Protein AF-A0A3B8VSZ9-F1 (afdb_monomer)

pLDDT: mean 94.42, std 7.05, range [55.34, 98.5]

Nearest PDB structures (foldseek):
  3k2z-assembly1_B  TM=8.659E-01  e=1.075E-03  Thermotoga maritima
  4wvg-assembly1_A  TM=7.403E-01  e=3.520E-01  Escherichia coli K-12
  2d6f-assembly1_A  TM=7.691E-01  e=3.714E-01  Methanothermobacter thermautotrophicus
  4ii1-assembly1_A  TM=5.236E-01  e=5.389E-02  Homo sapiens
  4ii1-assembly4_D  TM=5.220E-01  e=1.850E-01  Homo sapiens

Solvent-accessible surface area (backbone atoms only — not comparable to full-atom values): 5602 Å² total; per-residue (Å²): 129,93,58,77,48,72,48,74,41,75,63,56,48,41,26,99,83,43,51,59,63,20,36,34,31,24,29,76,55,94,48,81,87,68,66,57,69,79,38,42,28,40,38,34,33,86,90,46,76,47,72,32,32,36,36,78,41,88,98,36,90,60,36,37,30,38,37,44,62,23,81,91,38,76,67,50,74,44,53,55,87,48,48,78,48,46,23,39,57,78,46,75,47,76,54,94,121

Secondary structure (DSSP, 8-state):
---SEEEE--SSTTTTT--TT-EEEEEE-SSGGG--TTSEEEEEETTEEEEEEEEEETTEEEEEEEE-SSTTS--EEEEGGGEEEEEEEEEEE----

Sequence (97 aa):
GEYDFTIDVKGDSMNDFYQSGDIVACKFISNPNEIRYGKVYIVDSAQGVIMKQIEKVKNDPSQLRCISFNPEYPEFQIQVEDIYTMSQVVGVIKSNV

Radius of gyration: 13.01 Å; Cα contacts (8 Å, |Δi|>4): 205; chains: 1; bounding box: 30×29×34 Å

Mean predicted aligned error: 3.16 Å

Structure (mmCIF, N/CA/C/O backbone):
data_AF-A0A3B8VSZ9-F1
#
_entry.id   AF-A0A3B8VSZ9-F1
#
loop_
_atom_site.group_PDB
_atom_site.id
_atom_site.type_symbol
_atom_site.label_atom_id
_atom_site.label_alt_id
_atom_site.label_comp_id
_atom_site.label_asym_id
_atom_site.label_entity_id
_atom_site.label_seq_id
_atom_site.pdbx_PDB_ins_code
_atom_site.Cartn_x
_atom_site.Cartn_y
_atom_site.Cartn_z
_atom_site.occupancy
_atom_site.B_iso_or_equiv
_atom_site.auth_seq_id
_atom_site.auth_comp_id
_atom_site.auth_asym_id
_atom_site.auth_atom_id
_atom_site.pdbx_PDB_model_num
ATOM 1 N N . GLY A 1 1 ? 13.746 -13.517 2.760 1.00 60.50 1 GLY A N 1
ATOM 2 C CA . GLY A 1 1 ? 12.760 -13.354 3.843 1.00 60.50 1 GLY A CA 1
ATOM 3 C C . GLY A 1 1 ? 11.461 -13.955 3.371 1.00 60.50 1 GLY A C 1
ATOM 4 O O . GLY A 1 1 ? 11.231 -13.926 2.169 1.00 60.50 1 GLY A O 1
ATOM 5 N N . GLU A 1 2 ? 10.678 -14.544 4.269 1.00 85.75 2 GLU A N 1
ATOM 6 C CA . GLU A 1 2 ? 9.374 -15.120 3.916 1.00 85.75 2 GLU A CA 1
ATOM 7 C C . GLU A 1 2 ? 8.456 -14.044 3.316 1.00 85.75 2 GLU A C 1
ATOM 9 O O . GLU A 1 2 ? 8.306 -12.960 3.888 1.00 85.75 2 GLU A O 1
ATOM 14 N N . TYR A 1 3 ? 7.897 -14.350 2.147 1.00 95.56 3 TYR A N 1
ATOM 15 C CA . TYR A 1 3 ? 6.840 -13.609 1.464 1.00 95.56 3 TYR A CA 1
ATOM 16 C C . TYR A 1 3 ? 5.731 -14.606 1.116 1.00 95.56 3 TYR A C 1
ATOM 18 O O . TYR A 1 3 ? 6.012 -15.794 0.948 1.00 95.56 3 TYR A O 1
ATOM 26 N N . ASP A 1 4 ? 4.498 -14.127 1.007 1.00 96.69 4 ASP A N 1
ATOM 27 C CA . ASP A 1 4 ? 3.326 -14.974 0.775 1.00 96.69 4 ASP A CA 1
ATOM 28 C C . ASP A 1 4 ? 2.954 -15.033 -0.710 1.00 96.69 4 ASP A C 1
ATOM 30 O O . ASP A 1 4 ? 2.546 -16.075 -1.218 1.00 96.69 4 ASP A O 1
ATOM 34 N N . PHE A 1 5 ? 3.118 -13.918 -1.427 1.00 97.12 5 PHE A N 1
ATOM 35 C CA . PHE A 1 5 ? 2.849 -13.838 -2.861 1.00 97.12 5 PHE A CA 1
ATOM 36 C C . PHE A 1 5 ? 3.686 -12.758 -3.545 1.00 97.12 5 PHE A C 1
ATOM 38 O O . PHE A 1 5 ? 4.369 -11.956 -2.901 1.00 97.12 5 PHE A O 1
ATOM 45 N N . THR A 1 6 ? 3.604 -12.735 -4.871 1.00 97.38 6 THR A N 1
ATOM 46 C CA . THR A 1 6 ? 4.173 -11.682 -5.709 1.00 97.38 6 THR A CA 1
ATOM 47 C C . THR A 1 6 ? 3.105 -11.046 -6.584 1.00 97.38 6 THR A C 1
ATOM 49 O O . THR A 1 6 ? 2.157 -11.720 -6.985 1.00 97.38 6 THR A O 1
ATOM 52 N N . ILE A 1 7 ? 3.277 -9.769 -6.919 1.00 96.62 7 ILE A N 1
ATOM 53 C CA . ILE A 1 7 ? 2.411 -9.049 -7.859 1.00 96.62 7 ILE A CA 1
ATOM 54 C C . ILE A 1 7 ? 3.244 -8.151 -8.776 1.00 96.62 7 ILE A C 1
ATOM 56 O O . ILE A 1 7 ? 4.248 -7.576 -8.345 1.00 96.62 7 ILE A O 1
ATOM 60 N N . ASP A 1 8 ? 2.815 -8.035 -10.032 1.00 96.75 8 ASP A N 1
ATOM 61 C CA . ASP A 1 8 ? 3.414 -7.123 -11.004 1.00 96.75 8 ASP A CA 1
ATOM 62 C C . ASP A 1 8 ? 3.028 -5.677 -10.685 1.00 96.75 8 ASP A C 1
ATOM 64 O O . ASP A 1 8 ? 1.849 -5.343 -10.521 1.00 96.75 8 ASP A O 1
ATOM 68 N N . VAL A 1 9 ? 4.019 -4.794 -10.667 1.00 97.12 9 VAL A N 1
ATOM 69 C CA . VAL A 1 9 ? 3.803 -3.353 -10.583 1.00 97.12 9 VAL A CA 1
ATOM 70 C C . VAL A 1 9 ? 3.245 -2.867 -11.918 1.00 97.12 9 VAL A C 1
ATOM 72 O O . VAL A 1 9 ? 3.817 -3.114 -12.982 1.00 97.12 9 VAL A O 1
ATOM 75 N N . LYS A 1 10 ? 2.122 -2.148 -11.858 1.00 94.94 10 LYS A N 1
ATOM 76 C CA . LYS A 1 10 ? 1.468 -1.524 -13.013 1.00 94.94 10 LYS A CA 1
ATOM 77 C C . LYS A 1 10 ? 1.297 -0.027 -12.791 1.00 94.94 10 LYS A C 1
ATOM 79 O O . LYS A 1 10 ? 0.967 0.408 -11.687 1.00 94.94 10 LYS A O 1
ATOM 84 N N . GLY A 1 11 ? 1.448 0.733 -13.871 1.00 95.25 11 GLY A N 1
ATOM 85 C CA . GLY A 1 11 ? 1.399 2.191 -13.833 1.00 95.25 11 GLY A CA 1
ATOM 86 C C . GLY A 1 11 ? 2.671 2.798 -13.240 1.00 95.25 11 GLY A C 1
ATOM 87 O O . GLY A 1 11 ? 3.656 2.108 -12.993 1.00 95.25 11 GLY A O 1
ATOM 88 N N . ASP A 1 12 ? 2.635 4.104 -13.025 1.00 96.81 12 ASP A N 1
ATOM 89 C CA . ASP A 1 12 ? 3.794 4.959 -12.736 1.00 96.81 12 ASP A CA 1
ATOM 90 C C . ASP A 1 12 ? 3.638 5.790 -11.450 1.00 96.81 12 ASP A C 1
ATOM 92 O O . ASP A 1 12 ? 4.537 6.534 -11.065 1.00 96.81 12 ASP A O 1
ATOM 96 N N . SER A 1 13 ? 2.520 5.649 -10.732 1.00 97.38 13 SER A N 1
ATOM 97 C CA . SER A 1 13 ? 2.271 6.375 -9.473 1.00 97.38 13 SER A CA 1
ATOM 98 C C . SER A 1 13 ? 3.297 6.085 -8.361 1.00 97.38 13 SER A C 1
ATOM 100 O O . SER A 1 13 ? 3.435 6.858 -7.414 1.00 97.38 13 SER A O 1
ATOM 102 N N . MET A 1 14 ? 4.017 4.965 -8.453 1.00 97.56 14 MET A N 1
ATOM 10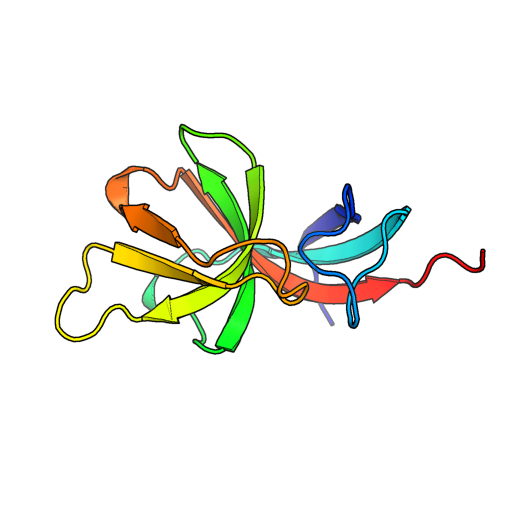3 C CA . MET A 1 14 ? 5.053 4.556 -7.494 1.00 97.56 14 MET A CA 1
ATOM 104 C C . MET A 1 14 ? 6.469 4.605 -8.085 1.00 97.56 14 MET A C 1
ATOM 106 O O . MET A 1 14 ? 7.384 4.008 -7.505 1.00 97.56 14 MET A O 1
ATOM 110 N N . ASN A 1 15 ? 6.644 5.332 -9.199 1.00 94.00 15 ASN A N 1
ATOM 111 C CA . ASN A 1 15 ? 7.945 5.584 -9.819 1.00 94.00 15 ASN A CA 1
ATOM 112 C C . ASN A 1 15 ? 8.938 6.229 -8.832 1.00 94.00 15 ASN A C 1
ATOM 114 O O . ASN A 1 15 ? 8.595 6.567 -7.703 1.00 94.00 15 ASN A O 1
ATOM 118 N N . ASP A 1 16 ? 10.199 6.315 -9.250 1.00 87.81 16 ASP A N 1
ATOM 119 C CA . ASP A 1 16 ? 11.426 6.491 -8.453 1.00 87.81 16 ASP A CA 1
ATOM 120 C C . ASP A 1 16 ? 11.901 5.205 -7.776 1.00 87.81 16 ASP A C 1
ATOM 122 O O . ASP A 1 16 ? 13.062 4.822 -7.927 1.00 87.81 16 ASP A O 1
ATOM 126 N N . PHE A 1 17 ? 11.006 4.476 -7.105 1.00 92.19 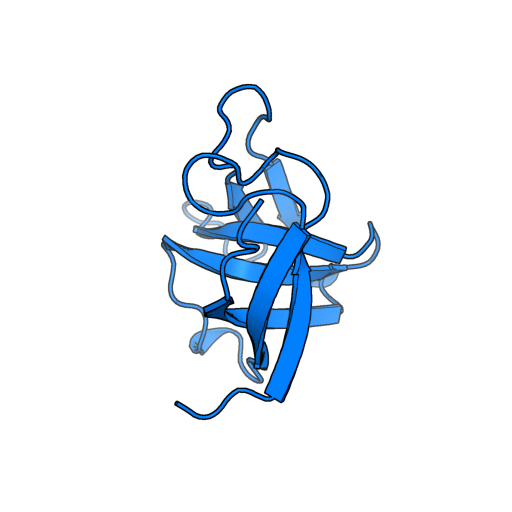17 PHE A N 1
ATOM 127 C CA . PHE A 1 17 ? 11.381 3.253 -6.383 1.00 92.19 17 PHE 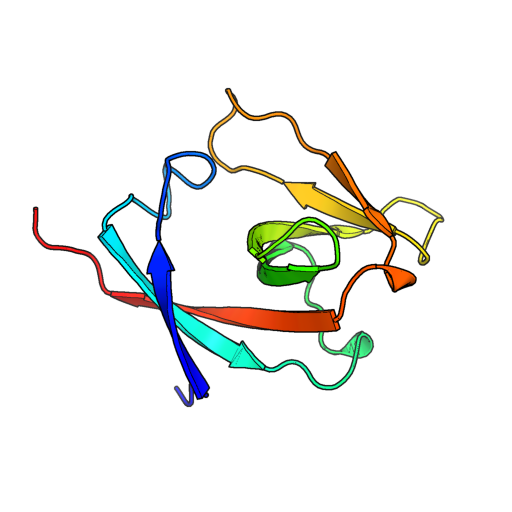A CA 1
ATOM 128 C C . PHE A 1 17 ? 10.808 1.973 -6.989 1.00 92.19 17 PHE A C 1
ATOM 130 O O . PHE A 1 17 ? 11.452 0.926 -6.882 1.00 92.19 17 PHE A O 1
ATOM 137 N N . TYR A 1 18 ? 9.656 2.043 -7.660 1.00 96.19 18 TYR A N 1
ATOM 138 C CA . TYR A 1 18 ? 8.987 0.897 -8.278 1.00 96.19 18 TYR A CA 1
ATOM 139 C C . TYR A 1 18 ? 8.553 1.257 -9.692 1.00 96.19 18 TYR A C 1
ATOM 141 O O . TYR A 1 18 ? 7.772 2.182 -9.881 1.00 96.19 18 TYR A O 1
ATOM 149 N N . GLN A 1 19 ? 9.080 0.539 -10.676 1.00 95.69 19 GLN A N 1
ATOM 150 C CA . GLN A 1 19 ? 8.796 0.785 -12.086 1.00 95.69 19 GLN A CA 1
ATOM 151 C C . GLN A 1 19 ? 7.742 -0.201 -12.580 1.00 95.69 19 GLN A C 1
ATOM 153 O O . GLN A 1 19 ? 7.682 -1.339 -12.112 1.00 95.69 19 GLN A O 1
ATOM 158 N N . SER A 1 20 ? 6.924 0.211 -13.548 1.00 96.00 20 SER A N 1
ATOM 159 C CA . SER A 1 20 ? 6.011 -0.716 -14.220 1.00 96.00 20 SER A CA 1
ATOM 160 C C . SER A 1 20 ? 6.793 -1.906 -14.787 1.00 96.00 20 SER A C 1
ATOM 162 O O . SER A 1 20 ? 7.790 -1.725 -15.483 1.00 96.00 20 SER A O 1
ATOM 164 N N . GLY A 1 21 ? 6.325 -3.120 -14.505 1.00 94.56 21 GLY A N 1
ATOM 165 C CA . GLY A 1 21 ? 7.015 -4.363 -14.855 1.00 94.56 21 GLY A CA 1
ATOM 166 C C . GLY A 1 21 ? 7.945 -4.913 -13.769 1.00 94.56 21 GLY A C 1
ATOM 167 O O . GLY A 1 21 ? 8.329 -6.075 -13.870 1.00 94.56 21 GLY A O 1
ATOM 168 N N . ASP A 1 22 ? 8.271 -4.147 -12.718 1.00 96.94 22 ASP A N 1
ATOM 169 C CA . ASP A 1 22 ? 8.862 -4.720 -11.502 1.00 96.94 22 ASP A CA 1
ATOM 170 C C . ASP A 1 22 ? 7.899 -5.746 -10.885 1.00 96.94 22 ASP A C 1
ATOM 172 O O . ASP A 1 22 ? 6.679 -5.610 -10.976 1.00 96.94 22 ASP A O 1
ATOM 176 N N . ILE A 1 23 ? 8.447 -6.739 -10.188 1.00 97.06 23 ILE A N 1
ATOM 177 C CA . ILE A 1 23 ? 7.664 -7.685 -9.387 1.00 97.06 23 ILE A CA 1
ATOM 178 C C . ILE A 1 23 ? 7.951 -7.394 -7.921 1.00 97.06 23 ILE A C 1
ATOM 180 O O . ILE A 1 23 ? 9.110 -7.357 -7.505 1.00 97.06 23 ILE A O 1
ATOM 184 N N . VAL A 1 24 ? 6.918 -7.211 -7.105 1.00 97.56 24 VAL A N 1
ATOM 185 C CA . VAL A 1 24 ? 7.084 -7.031 -5.658 1.00 97.56 24 VAL A CA 1
ATOM 186 C C . VAL A 1 24 ? 6.683 -8.283 -4.900 1.00 97.56 24 VAL A C 1
ATOM 188 O O . VAL A 1 24 ? 5.690 -8.926 -5.228 1.00 97.56 24 VAL A O 1
ATOM 191 N N . ALA A 1 25 ? 7.470 -8.622 -3.881 1.00 97.94 25 ALA A N 1
ATOM 192 C CA . ALA A 1 25 ? 7.161 -9.685 -2.936 1.00 97.94 25 ALA A CA 1
ATOM 193 C C . ALA A 1 25 ? 6.405 -9.089 -1.746 1.00 97.94 25 ALA A C 1
ATOM 195 O O . ALA A 1 25 ? 6.848 -8.101 -1.145 1.00 97.94 25 ALA A O 1
ATOM 196 N N . CYS A 1 26 ? 5.276 -9.697 -1.405 1.00 97.88 26 CYS A N 1
ATOM 197 C CA . CYS A 1 26 ? 4.324 -9.173 -0.441 1.00 97.88 26 CYS A CA 1
ATOM 198 C C . CYS A 1 26 ? 4.109 -10.158 0.704 1.00 97.88 26 CYS A C 1
ATOM 200 O O . CYS A 1 26 ? 4.091 -11.372 0.503 1.00 97.88 26 CYS A O 1
ATOM 202 N N . LYS A 1 27 ? 3.938 -9.615 1.909 1.00 97.06 27 LYS A N 1
ATOM 203 C CA . LYS A 1 27 ? 3.573 -10.366 3.106 1.00 97.06 27 LYS A CA 1
ATOM 204 C C . LYS A 1 27 ? 2.223 -9.880 3.620 1.00 97.06 27 LYS A C 1
ATOM 206 O O . LYS A 1 27 ? 2.070 -8.674 3.823 1.00 97.06 27 LYS A O 1
ATOM 211 N N . PHE A 1 28 ? 1.270 -10.778 3.836 1.00 95.81 28 PHE A N 1
ATOM 212 C CA . PHE A 1 28 ? -0.019 -10.431 4.427 1.00 95.81 28 PHE A CA 1
ATOM 213 C C . PHE A 1 28 ? 0.180 -9.801 5.805 1.00 95.81 28 PHE A C 1
ATOM 215 O O . PHE A 1 28 ? 1.038 -10.230 6.580 1.00 95.81 28 PHE A O 1
ATOM 222 N N . ILE A 1 29 ? -0.639 -8.801 6.124 1.00 94.06 29 ILE A N 1
ATOM 223 C CA . ILE A 1 29 ? -0.827 -8.374 7.510 1.00 94.06 29 ILE A CA 1
ATOM 224 C C . ILE A 1 29 ? -2.183 -8.879 7.989 1.00 94.06 29 ILE A C 1
ATOM 226 O O . ILE A 1 29 ? -3.182 -8.751 7.286 1.00 94.06 29 ILE A O 1
ATOM 230 N N . SER A 1 30 ? -2.211 -9.493 9.169 1.00 86.94 30 SER A N 1
ATOM 231 C CA . SER A 1 30 ? -3.439 -10.076 9.731 1.00 86.94 30 SER A CA 1
ATOM 232 C C . SER A 1 30 ? -4.066 -9.170 10.790 1.00 86.94 30 SER A C 1
ATOM 234 O O . SER A 1 30 ? -5.228 -9.341 11.152 1.00 86.94 30 SER A O 1
ATOM 236 N N . ASN A 1 31 ? -3.300 -8.203 11.297 1.00 87.19 31 ASN A N 1
ATOM 237 C CA . ASN A 1 31 ? -3.730 -7.256 12.310 1.00 87.19 31 ASN A CA 1
ATOM 238 C C . ASN A 1 31 ? -3.331 -5.819 11.916 1.00 87.19 31 ASN A C 1
ATOM 240 O O . ASN A 1 31 ? -2.165 -5.587 11.590 1.00 87.19 31 ASN A O 1
ATOM 244 N N . PRO A 1 32 ? -4.236 -4.825 12.014 1.00 83.19 32 PRO A N 1
ATOM 245 C CA . PRO A 1 32 ? -3.902 -3.416 11.781 1.00 83.19 32 PRO A CA 1
ATOM 246 C C . PRO A 1 32 ? -2.718 -2.892 12.612 1.00 83.19 32 PRO A C 1
ATOM 248 O O . PRO A 1 32 ? -1.999 -2.002 12.166 1.00 83.19 32 PRO A O 1
ATOM 251 N N . ASN A 1 33 ? -2.451 -3.468 13.789 1.00 87.88 33 ASN A N 1
ATOM 252 C CA . ASN A 1 33 ? -1.285 -3.123 14.613 1.00 87.88 33 ASN A CA 1
ATOM 253 C C . ASN A 1 33 ? 0.064 -3.493 13.964 1.00 87.88 33 ASN A C 1
ATOM 255 O O . ASN A 1 33 ? 1.110 -3.034 14.420 1.00 87.88 33 ASN A O 1
ATOM 259 N N . GLU A 1 34 ? 0.067 -4.320 12.916 1.00 90.25 34 GLU A N 1
ATOM 260 C CA . GLU A 1 34 ? 1.264 -4.655 12.134 1.00 90.25 34 GLU A CA 1
ATOM 261 C C . GLU A 1 34 ? 1.607 -3.581 11.092 1.00 90.25 34 GLU A C 1
ATOM 263 O O . GLU A 1 34 ? 2.694 -3.619 10.503 1.00 90.25 34 GLU A O 1
ATOM 268 N N . ILE A 1 35 ? 0.716 -2.605 10.867 1.00 93.69 35 ILE A N 1
ATOM 269 C CA . ILE A 1 35 ? 0.965 -1.498 9.945 1.00 93.69 35 ILE A CA 1
ATOM 270 C C . ILE A 1 35 ? 2.137 -0.665 10.468 1.00 93.69 35 ILE A C 1
ATOM 272 O O . ILE A 1 35 ? 2.101 -0.066 11.543 1.00 93.69 35 ILE A O 1
ATOM 276 N N . ARG A 1 36 ? 3.192 -0.592 9.658 1.00 95.44 36 ARG A N 1
ATOM 277 C CA . ARG A 1 36 ? 4.338 0.285 9.870 1.00 95.44 36 ARG A CA 1
ATOM 278 C C . ARG A 1 36 ? 4.204 1.469 8.928 1.00 95.44 36 ARG A C 1
ATOM 280 O O . ARG A 1 36 ? 4.442 1.338 7.729 1.00 95.44 36 ARG A O 1
ATOM 287 N N . TYR A 1 37 ? 3.835 2.619 9.480 1.00 97.25 37 TYR A N 1
ATOM 288 C CA . TYR A 1 37 ? 3.735 3.857 8.711 1.00 97.25 37 TYR A CA 1
ATOM 289 C C . TYR A 1 37 ? 5.062 4.196 8.012 1.00 97.25 37 TYR A C 1
ATOM 291 O O . TYR A 1 37 ? 6.148 3.871 8.505 1.00 97.25 37 TYR A O 1
ATOM 299 N N . GLY A 1 38 ? 4.962 4.769 6.817 1.00 97.75 38 GLY A N 1
ATOM 300 C CA . GLY A 1 38 ? 6.082 5.030 5.918 1.00 97.75 38 GLY A CA 1
ATOM 301 C C . GLY A 1 38 ? 6.512 3.816 5.086 1.00 97.75 38 GLY A C 1
ATOM 302 O O . GLY A 1 38 ? 7.434 3.926 4.272 1.00 97.75 38 GLY A O 1
ATOM 303 N N . LYS A 1 39 ? 5.870 2.649 5.245 1.00 97.88 39 LYS A N 1
ATOM 304 C CA . LYS A 1 39 ? 6.087 1.470 4.388 1.00 97.88 39 LYS A CA 1
ATOM 305 C C . LYS A 1 39 ? 5.056 1.390 3.267 1.00 97.88 39 LYS A C 1
ATOM 307 O O . LYS A 1 39 ? 3.993 2.002 3.331 1.00 97.88 39 LYS A O 1
ATOM 312 N N . VAL A 1 40 ? 5.415 0.647 2.223 1.00 98.38 40 VAL A N 1
ATOM 313 C CA . VAL A 1 40 ? 4.576 0.439 1.041 1.00 98.38 40 VAL A CA 1
ATOM 314 C C . VAL A 1 40 ? 3.746 -0.821 1.218 1.00 98.38 40 VAL A C 1
ATOM 316 O O . VAL A 1 40 ? 4.262 -1.854 1.650 1.00 98.38 40 VAL A O 1
ATOM 319 N N . TYR A 1 41 ? 2.469 -0.716 0.879 1.00 98.38 41 TYR A N 1
ATOM 320 C CA . TYR A 1 41 ? 1.501 -1.796 0.975 1.00 98.38 41 TYR A CA 1
ATOM 321 C C . TYR A 1 41 ? 0.757 -1.961 -0.343 1.00 98.38 41 TYR A C 1
ATOM 323 O O . TYR A 1 41 ? 0.516 -0.984 -1.056 1.00 98.38 41 TYR A O 1
ATOM 331 N N . ILE A 1 42 ? 0.372 -3.202 -0.620 1.00 98.12 42 ILE A N 1
ATOM 332 C CA . ILE A 1 42 ? -0.761 -3.519 -1.480 1.00 98.12 42 ILE A CA 1
ATOM 333 C C . ILE A 1 42 ? -2.016 -3.394 -0.617 1.00 98.12 42 ILE A C 1
ATOM 335 O O . ILE A 1 42 ? -2.076 -3.993 0.459 1.00 98.12 42 ILE A O 1
ATOM 339 N N . VAL A 1 43 ? -2.980 -2.599 -1.069 1.00 97.50 43 VAL A N 1
ATOM 340 C CA . VAL A 1 43 ? -4.281 -2.408 -0.419 1.00 97.50 43 VAL A CA 1
ATOM 341 C C . VAL A 1 43 ? -5.347 -2.869 -1.396 1.00 97.50 43 VAL A C 1
ATOM 343 O O . VAL A 1 43 ? -5.475 -2.297 -2.477 1.00 97.50 43 VAL A O 1
ATOM 346 N N . ASP A 1 44 ? -6.072 -3.915 -1.022 1.00 97.00 44 ASP A N 1
ATOM 347 C CA . ASP A 1 44 ? -7.250 -4.393 -1.737 1.00 97.00 44 ASP A CA 1
ATOM 348 C C . ASP A 1 44 ? -8.494 -3.807 -1.073 1.00 97.00 44 ASP A C 1
ATOM 350 O O . ASP A 1 44 ? -8.672 -3.929 0.142 1.00 97.00 44 ASP A O 1
ATOM 354 N N . SER A 1 45 ? -9.323 -3.126 -1.855 1.00 96.25 45 SER A N 1
ATOM 355 C CA . SER A 1 45 ? -10.437 -2.327 -1.355 1.00 96.25 45 SER A CA 1
ATOM 356 C C . SER A 1 45 ? -11.629 -2.347 -2.304 1.00 96.25 45 SER A C 1
ATOM 358 O O . SER A 1 45 ? -11.522 -2.781 -3.453 1.00 96.25 45 SER A O 1
ATOM 360 N N . ALA A 1 46 ? -12.748 -1.771 -1.864 1.00 93.69 46 ALA A N 1
ATOM 361 C CA . ALA A 1 46 ? -13.933 -1.569 -2.702 1.00 93.69 46 ALA A CA 1
ATOM 362 C C . ALA A 1 46 ? -13.656 -0.785 -4.008 1.00 93.69 46 ALA A C 1
ATOM 364 O O . ALA A 1 46 ? -14.409 -0.904 -4.973 1.00 93.69 46 ALA A O 1
ATOM 365 N N . GLN A 1 47 ? -12.574 0.002 -4.058 1.00 90.12 47 GLN A N 1
ATOM 366 C CA . GLN A 1 47 ? -12.167 0.804 -5.221 1.00 90.12 47 GLN A CA 1
ATOM 367 C C . GLN A 1 47 ? -11.123 0.096 -6.106 1.00 90.12 47 GLN A C 1
ATOM 369 O O . GLN A 1 47 ? -10.653 0.663 -7.094 1.00 90.12 47 GLN A O 1
ATOM 374 N N . GLY A 1 48 ? -10.771 -1.146 -5.769 1.00 94.75 48 GLY A N 1
ATOM 375 C CA . GLY A 1 48 ? -9.751 -1.947 -6.434 1.00 94.75 48 GLY A CA 1
ATOM 376 C C . GLY A 1 48 ? -8.440 -2.032 -5.652 1.00 94.75 48 GLY A C 1
ATOM 377 O O . GLY A 1 48 ? -8.319 -1.556 -4.519 1.00 94.75 48 GLY A O 1
ATOM 378 N N . VAL A 1 49 ? -7.457 -2.674 -6.286 1.00 96.44 49 VAL A N 1
ATOM 379 C CA . VAL A 1 49 ? -6.139 -2.948 -5.704 1.00 96.44 49 VAL A CA 1
ATOM 380 C C . VAL A 1 49 ? -5.162 -1.829 -6.049 1.00 96.44 49 VAL A C 1
ATOM 382 O O . VAL A 1 49 ? -4.936 -1.528 -7.222 1.00 96.44 49 VAL A O 1
ATOM 385 N N . ILE A 1 50 ? -4.536 -1.250 -5.027 1.00 97.31 50 ILE A N 1
ATOM 386 C CA . ILE A 1 50 ? -3.536 -0.187 -5.164 1.00 97.31 50 ILE A CA 1
ATOM 387 C C . ILE A 1 50 ? -2.230 -0.555 -4.462 1.00 97.31 50 ILE A C 1
ATOM 389 O O . ILE A 1 50 ? -2.213 -1.316 -3.499 1.00 97.31 50 ILE A O 1
ATOM 393 N N . MET A 1 51 ? -1.132 0.054 -4.908 1.00 98.12 51 MET A N 1
ATOM 394 C CA . MET A 1 51 ? 0.163 0.018 -4.229 1.00 98.12 51 MET A CA 1
ATOM 395 C C . MET A 1 51 ? 0.566 1.439 -3.839 1.00 98.12 51 MET A C 1
ATOM 397 O O . MET A 1 51 ? 0.717 2.291 -4.720 1.00 98.12 51 MET A O 1
ATOM 401 N N . LYS A 1 52 ? 0.701 1.714 -2.536 1.00 98.31 52 LYS A N 1
ATOM 402 C CA . LYS A 1 52 ? 0.977 3.060 -1.992 1.00 98.31 52 LYS A CA 1
ATOM 403 C C . LYS A 1 52 ? 1.815 2.995 -0.719 1.00 98.31 52 LYS A C 1
ATOM 405 O O . LYS A 1 52 ? 1.780 1.996 0.001 1.00 98.31 52 LYS A O 1
ATOM 410 N N . GLN A 1 53 ? 2.555 4.064 -0.423 1.00 98.50 53 GLN A N 1
ATOM 411 C CA . GLN A 1 53 ? 3.092 4.258 0.923 1.00 98.50 53 GLN A CA 1
ATOM 412 C C . GLN A 1 53 ? 1.943 4.635 1.862 1.00 98.50 53 GLN A C 1
ATOM 414 O O . GLN A 1 53 ? 1.122 5.487 1.526 1.00 98.50 53 GLN A O 1
ATOM 419 N N . ILE A 1 54 ? 1.883 3.987 3.024 1.00 98.25 54 ILE A N 1
ATOM 420 C CA . ILE A 1 54 ? 0.814 4.185 4.002 1.00 98.25 54 ILE A CA 1
ATOM 421 C C . ILE A 1 54 ? 1.302 5.060 5.147 1.00 98.25 54 ILE A C 1
ATOM 423 O O . ILE A 1 54 ? 2.321 4.780 5.778 1.00 98.25 54 ILE A O 1
ATOM 427 N N . GLU A 1 55 ? 0.531 6.097 5.443 1.00 98.12 55 GLU A N 1
ATOM 428 C CA . GLU A 1 55 ? 0.711 6.992 6.578 1.00 98.12 55 GLU A CA 1
ATOM 429 C C . GLU A 1 55 ? -0.576 7.102 7.397 1.00 98.12 55 GLU A C 1
ATOM 431 O O . GLU A 1 55 ? -1.676 6.818 6.922 1.00 98.12 55 GLU A O 1
ATOM 436 N N . LYS A 1 56 ? -0.437 7.545 8.647 1.00 96.69 56 LYS A N 1
ATOM 437 C CA . LYS A 1 56 ? -1.588 7.846 9.504 1.00 96.69 56 LYS A CA 1
ATOM 438 C C . LYS A 1 56 ? -2.228 9.174 9.111 1.00 96.69 56 LYS A C 1
ATOM 440 O O . LYS A 1 56 ? -1.521 10.144 8.823 1.00 96.69 56 LYS A O 1
ATOM 445 N N . VAL A 1 57 ? -3.549 9.262 9.222 1.00 97.00 57 VAL A N 1
ATOM 446 C CA . VAL A 1 57 ? -4.234 10.556 9.271 1.00 97.00 57 VAL A CA 1
ATOM 447 C C . VAL A 1 57 ? -4.162 11.087 10.705 1.00 97.00 57 VAL A C 1
ATOM 449 O O . VAL A 1 57 ? -4.346 10.365 11.688 1.00 97.00 57 VAL A O 1
ATOM 452 N N . LYS A 1 58 ? -3.800 12.363 10.863 1.00 94.69 58 LYS A N 1
ATOM 453 C CA . LYS A 1 58 ? -3.633 12.960 12.192 1.00 94.69 58 LYS A CA 1
ATOM 454 C C . LYS A 1 58 ? -4.985 13.008 12.905 1.00 94.69 58 LYS A C 1
ATOM 456 O O . LYS A 1 58 ? -5.897 13.672 12.433 1.00 94.69 58 LYS A O 1
ATOM 461 N N . ASN A 1 59 ? -5.047 12.391 14.085 1.00 93.81 59 ASN A N 1
ATOM 462 C CA . ASN A 1 59 ? -6.236 12.330 14.942 1.00 93.81 59 ASN A CA 1
ATOM 463 C C . ASN A 1 59 ? -7.446 11.608 14.320 1.00 93.81 59 ASN A C 1
ATOM 465 O O . ASN A 1 59 ? -8.545 11.755 14.846 1.00 93.81 59 ASN A O 1
ATOM 469 N N . ASP A 1 60 ? -7.256 10.821 13.259 1.00 96.06 60 ASP A N 1
ATOM 470 C CA . ASP A 1 60 ? -8.323 10.014 12.667 1.00 96.06 60 ASP A CA 1
ATOM 471 C C . ASP A 1 60 ? -7.812 8.599 12.342 1.00 96.06 60 ASP A C 1
ATOM 473 O O . ASP A 1 60 ? -7.159 8.397 11.319 1.00 96.06 60 ASP A O 1
ATOM 477 N N . PRO A 1 61 ? -8.051 7.610 13.223 1.00 92.62 61 PRO A N 1
ATOM 478 C CA . PRO A 1 61 ? -7.647 6.228 12.987 1.00 92.62 61 PRO A CA 1
ATOM 479 C C . PRO A 1 61 ? -8.595 5.473 12.043 1.00 92.62 61 PRO A C 1
ATOM 481 O O . PRO A 1 61 ? -8.295 4.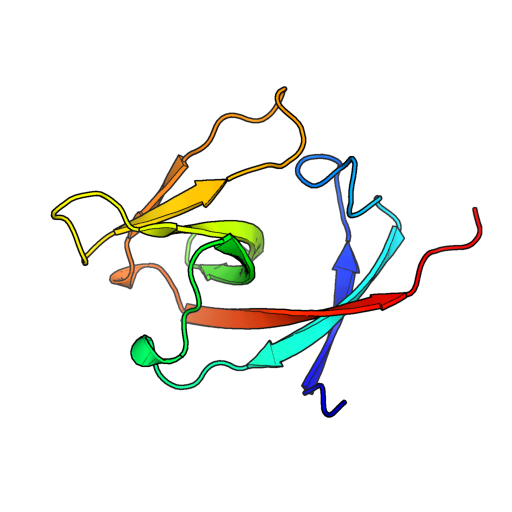333 11.700 1.00 92.62 61 PRO A O 1
ATOM 484 N N . SER A 1 62 ? -9.731 6.064 11.647 1.00 95.62 62 SER A N 1
ATOM 485 C CA . SER A 1 62 ? -10.654 5.445 10.685 1.00 95.62 62 SER A CA 1
ATOM 486 C C . SER A 1 62 ? -10.155 5.551 9.246 1.00 95.62 62 SER A C 1
ATOM 488 O O . SER A 1 62 ? -10.666 4.858 8.372 1.00 95.62 62 SER A O 1
ATOM 490 N N . GLN A 1 63 ? -9.115 6.358 9.012 1.00 96.25 63 GLN A N 1
ATOM 491 C CA . GLN A 1 63 ? -8.565 6.622 7.692 1.00 96.25 63 GLN A CA 1
ATOM 492 C C . GLN A 1 63 ? -7.061 6.367 7.627 1.00 96.25 63 GLN A C 1
ATOM 494 O O . GLN A 1 63 ? -6.298 6.651 8.556 1.00 96.25 63 GLN A O 1
ATOM 499 N N . LEU A 1 64 ? -6.620 5.890 6.467 1.00 96.56 64 LEU A N 1
ATOM 500 C CA . LEU A 1 64 ? -5.213 5.805 6.099 1.00 96.56 64 LEU A CA 1
ATOM 501 C C . LEU A 1 64 ? -4.916 6.800 4.986 1.00 96.56 64 LEU A C 1
ATOM 503 O O . LEU A 1 64 ? -5.705 6.963 4.057 1.00 96.56 64 LEU A O 1
ATOM 507 N N . ARG A 1 65 ? -3.752 7.446 5.061 1.00 98.06 65 ARG A N 1
ATOM 508 C CA . ARG A 1 65 ? -3.247 8.304 3.992 1.00 98.06 65 ARG A CA 1
ATOM 509 C C . ARG A 1 65 ? -2.394 7.473 3.039 1.00 98.06 65 ARG A C 1
ATOM 511 O O . ARG A 1 65 ? -1.424 6.844 3.460 1.00 98.06 65 ARG A O 1
ATOM 518 N N . CYS A 1 66 ? -2.746 7.501 1.762 1.00 98.31 66 CYS A N 1
ATOM 519 C CA . CYS A 1 66 ? -2.080 6.797 0.677 1.00 98.31 66 CYS A CA 1
ATOM 520 C C . CYS A 1 66 ? -1.232 7.776 -0.137 1.00 98.31 66 CYS A C 1
ATOM 522 O O . CYS A 1 66 ? -1.755 8.704 -0.755 1.00 98.31 66 CYS A O 1
ATOM 524 N N . ILE A 1 67 ? 0.080 7.555 -0.147 1.00 98.31 67 ILE A N 1
ATOM 525 C CA . ILE A 1 67 ? 1.058 8.451 -0.764 1.00 98.31 67 ILE A CA 1
ATOM 526 C C . ILE A 1 67 ? 1.671 7.773 -1.988 1.00 98.31 67 ILE A C 1
ATOM 528 O O . ILE A 1 67 ? 2.146 6.633 -1.921 1.00 98.31 67 ILE A O 1
ATOM 532 N N . SER A 1 68 ? 1.639 8.495 -3.105 1.00 98.25 68 SER A N 1
ATOM 533 C CA . SER A 1 68 ? 2.365 8.183 -4.335 1.00 98.25 68 SER A CA 1
ATOM 534 C C . SER A 1 68 ? 3.800 8.691 -4.231 1.00 98.25 68 SER A C 1
ATOM 536 O O . SER A 1 68 ? 4.045 9.734 -3.629 1.00 98.25 68 SER A O 1
ATOM 538 N N . PHE A 1 69 ? 4.751 7.973 -4.823 1.00 97.38 69 PHE A N 1
ATOM 539 C CA . PHE A 1 69 ? 6.122 8.479 -4.943 1.00 97.38 69 PHE A CA 1
ATOM 540 C C . PHE A 1 69 ? 6.293 9.384 -6.157 1.00 97.38 69 PHE A C 1
ATOM 542 O O . PHE A 1 69 ? 7.048 10.347 -6.088 1.00 97.38 69 PHE A O 1
ATOM 549 N N . ASN A 1 70 ? 5.521 9.144 -7.217 1.00 97.19 70 ASN A N 1
ATOM 550 C CA . ASN A 1 70 ? 5.435 10.077 -8.325 1.00 97.19 70 ASN A CA 1
ATOM 551 C C . ASN A 1 70 ? 4.585 11.304 -7.914 1.00 97.19 70 ASN A C 1
ATOM 553 O O . ASN A 1 70 ? 3.394 11.132 -7.633 1.00 97.19 70 ASN A O 1
ATOM 557 N N . PRO A 1 71 ? 5.152 12.528 -7.900 1.00 94.38 71 PRO A N 1
ATOM 558 C CA . PRO A 1 71 ? 4.463 13.741 -7.458 1.00 94.38 71 PRO A CA 1
ATOM 559 C C . PRO A 1 71 ? 3.334 14.205 -8.391 1.00 94.38 71 PRO A C 1
ATOM 561 O O . PRO A 1 71 ? 2.530 15.042 -7.986 1.00 94.38 71 PRO A O 1
ATOM 564 N N . GLU A 1 72 ? 3.240 13.675 -9.614 1.00 97.12 72 GLU A N 1
ATOM 565 C CA . GLU A 1 72 ? 2.108 13.945 -10.514 1.00 97.12 72 GLU A CA 1
ATOM 566 C C . GLU A 1 72 ? 0.801 13.304 -10.020 1.00 97.12 72 GLU A C 1
ATOM 568 O O . GLU A 1 72 ? -0.289 13.701 -10.432 1.00 97.12 72 GLU A O 1
ATOM 573 N N . TYR A 1 73 ? 0.901 12.338 -9.101 1.00 97.06 73 TYR A N 1
ATOM 574 C CA . TYR A 1 73 ? -0.232 11.645 -8.508 1.00 97.06 73 TYR A CA 1
ATOM 575 C C . TYR A 1 73 ? -0.485 12.166 -7.088 1.00 97.06 73 TYR A C 1
ATOM 577 O O . TYR A 1 73 ? 0.315 11.886 -6.191 1.00 97.06 73 TYR A O 1
ATOM 585 N N . PRO A 1 74 ? -1.596 12.884 -6.837 1.00 96.62 74 PRO A N 1
ATOM 586 C CA . PRO A 1 74 ? -1.882 13.425 -5.516 1.00 96.62 74 PRO A CA 1
ATOM 587 C C . PRO A 1 74 ? -2.079 12.316 -4.475 1.00 96.62 74 PRO A C 1
ATOM 589 O O . PRO A 1 74 ? -2.530 11.209 -4.782 1.00 96.62 74 PRO A O 1
ATOM 592 N N . GLU A 1 75 ? -1.762 12.637 -3.222 1.00 97.25 75 GLU A N 1
ATOM 593 C CA . GLU A 1 75 ? -2.130 11.792 -2.089 1.00 97.25 75 GLU A CA 1
ATOM 594 C C . GLU A 1 75 ? -3.649 11.769 -1.890 1.00 97.25 75 GLU A C 1
ATOM 596 O O . GLU A 1 75 ? -4.357 12.732 -2.189 1.00 97.25 75 GLU A O 1
ATOM 601 N N . PHE A 1 76 ? -4.148 10.663 -1.352 1.00 97.06 76 PHE A N 1
ATOM 602 C CA . PHE A 1 76 ? -5.560 10.498 -1.020 1.00 97.06 76 PHE A CA 1
ATOM 603 C C . PHE A 1 76 ? -5.714 9.736 0.293 1.00 97.06 76 PHE A C 1
ATOM 605 O O . PHE A 1 76 ? -4.739 9.244 0.864 1.00 97.06 76 PHE A O 1
ATOM 612 N N . GLN A 1 77 ? -6.941 9.677 0.800 1.00 97.44 77 GLN A N 1
ATOM 613 C CA . GLN A 1 77 ? -7.277 8.952 2.020 1.00 97.44 77 GLN A CA 1
ATOM 614 C C . GLN A 1 77 ? -8.262 7.834 1.693 1.00 97.44 77 GLN A C 1
ATOM 616 O O . GLN A 1 77 ? -9.095 7.984 0.799 1.00 97.44 77 GLN A O 1
ATOM 621 N N . ILE A 1 78 ? -8.143 6.718 2.405 1.00 96.56 78 ILE A N 1
ATOM 622 C CA . ILE A 1 78 ? -9.041 5.569 2.299 1.00 96.56 78 ILE A CA 1
ATOM 623 C C . ILE A 1 78 ? -9.599 5.230 3.679 1.00 96.56 78 ILE A C 1
ATOM 625 O O . ILE A 1 78 ? -8.867 5.282 4.672 1.00 96.56 78 ILE A O 1
ATOM 629 N N . GLN A 1 79 ? -10.888 4.893 3.737 1.00 96.62 79 GLN A N 1
ATOM 630 C CA . GLN A 1 79 ? -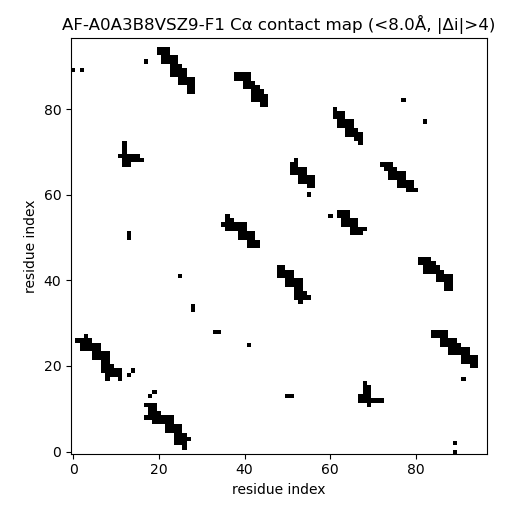11.519 4.418 4.962 1.00 96.62 79 GLN A CA 1
ATOM 631 C C . GLN A 1 79 ? -11.036 3.003 5.270 1.00 96.62 79 GLN A C 1
ATOM 633 O O . GLN A 1 79 ? -11.004 2.144 4.393 1.00 96.62 79 GLN A O 1
ATOM 638 N N . VAL A 1 80 ? -10.683 2.741 6.526 1.00 94.38 80 VAL A N 1
ATOM 639 C CA . VAL A 1 80 ? -10.241 1.412 6.973 1.00 94.38 80 VAL A CA 1
ATOM 640 C C . VAL A 1 80 ? -11.341 0.366 6.766 1.00 94.38 80 VAL A C 1
ATOM 642 O O . VAL A 1 80 ? -11.031 -0.784 6.473 1.00 94.38 80 VAL A O 1
ATOM 645 N N . GLU A 1 81 ? -12.614 0.757 6.861 1.00 95.56 81 GLU A N 1
ATOM 646 C CA . GLU A 1 81 ? -13.757 -0.130 6.599 1.00 95.56 81 GLU A CA 1
ATOM 647 C C . GLU A 1 81 ? -13.906 -0.549 5.127 1.00 95.56 81 GLU A C 1
ATOM 649 O O . GLU A 1 81 ? -14.473 -1.606 4.859 1.00 95.56 81 GLU A O 1
ATOM 654 N N . ASP A 1 82 ? -13.351 0.220 4.184 1.00 96.44 82 ASP A N 1
ATOM 655 C CA . ASP A 1 82 ? -13.388 -0.097 2.749 1.00 96.44 82 ASP A CA 1
ATOM 656 C C . ASP A 1 82 ? -12.268 -1.065 2.325 1.00 96.44 82 ASP A C 1
ATOM 658 O O . ASP A 1 82 ? -12.215 -1.488 1.165 1.00 96.44 82 ASP A O 1
ATOM 662 N N . ILE A 1 83 ? -11.349 -1.396 3.238 1.00 95.69 83 ILE A N 1
ATOM 663 C CA . ILE A 1 83 ? -10.187 -2.248 2.984 1.00 95.69 83 ILE A CA 1
ATOM 664 C C . ILE A 1 83 ? -10.540 -3.708 3.273 1.00 95.69 83 ILE A C 1
ATOM 666 O O . ILE A 1 83 ? -10.853 -4.078 4.403 1.00 95.69 83 ILE A O 1
ATOM 670 N N . TYR A 1 84 ? -10.411 -4.563 2.260 1.00 95.75 84 TYR A N 1
ATOM 671 C CA . TYR A 1 84 ? -10.617 -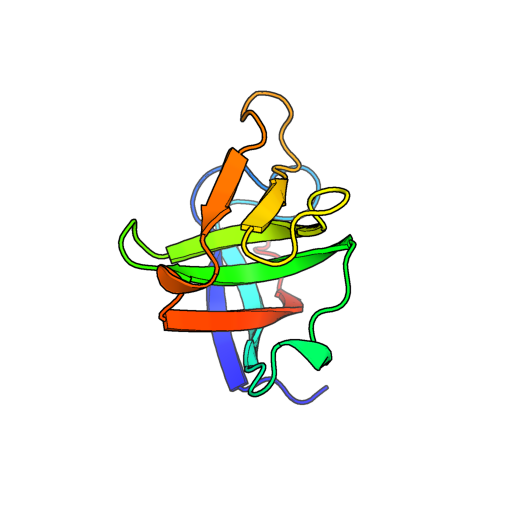6.005 2.390 1.00 95.75 84 TYR A CA 1
ATOM 672 C C . TYR A 1 84 ? -9.366 -6.710 2.895 1.00 95.75 84 TYR A C 1
ATOM 674 O O . TYR A 1 84 ? -9.432 -7.512 3.827 1.00 95.75 84 TYR A O 1
ATOM 682 N N . THR A 1 85 ? -8.213 -6.416 2.290 1.00 95.75 85 THR A N 1
ATOM 683 C CA . THR A 1 85 ? -6.928 -6.975 2.716 1.00 95.75 85 THR A CA 1
ATOM 684 C C . THR A 1 85 ? -5.797 -5.970 2.527 1.00 95.75 85 THR A C 1
ATOM 686 O O . THR A 1 85 ? -5.853 -5.066 1.691 1.00 95.75 85 THR A O 1
ATOM 689 N N . MET A 1 86 ? -4.734 -6.138 3.312 1.00 97.06 86 MET A N 1
ATOM 690 C CA . MET A 1 86 ? -3.483 -5.411 3.130 1.00 97.06 86 MET A CA 1
ATOM 691 C C . MET A 1 86 ? -2.307 -6.372 3.162 1.00 97.06 86 MET A C 1
ATOM 693 O O . MET A 1 86 ? -2.302 -7.370 3.884 1.00 97.06 86 MET A O 1
ATOM 697 N N . SER A 1 87 ? -1.276 -6.054 2.387 1.00 97.81 87 SER A N 1
ATOM 698 C CA . SER A 1 87 ? -0.021 -6.802 2.382 1.00 97.81 87 SER A CA 1
ATOM 699 C C . SER A 1 87 ? 1.160 -5.857 2.268 1.00 97.81 87 SER A C 1
ATOM 701 O O . SER A 1 87 ? 1.200 -5.008 1.381 1.00 97.81 87 SER A O 1
ATOM 703 N N . GLN A 1 88 ? 2.133 -5.984 3.165 1.00 98.00 88 GLN A N 1
ATOM 704 C CA . GLN A 1 88 ? 3.332 -5.159 3.132 1.00 98.00 88 GLN A CA 1
ATOM 705 C C . GLN A 1 88 ? 4.238 -5.607 1.985 1.00 98.00 88 GLN A C 1
ATOM 707 O O . GLN A 1 88 ? 4.535 -6.793 1.847 1.00 98.00 88 GLN A O 1
ATOM 712 N N . VAL A 1 89 ? 4.748 -4.656 1.208 1.00 97.75 89 VAL A N 1
ATOM 713 C CA . VAL A 1 89 ? 5.843 -4.911 0.271 1.00 97.75 89 VAL A CA 1
ATOM 714 C C . VAL A 1 89 ? 7.130 -5.122 1.072 1.00 97.75 89 VAL A C 1
ATOM 716 O O . VAL A 1 89 ? 7.567 -4.249 1.828 1.00 97.75 89 VAL A O 1
ATOM 719 N N . VAL A 1 90 ? 7.720 -6.309 0.934 1.00 97.12 90 VAL A N 1
ATOM 720 C CA . VAL A 1 90 ? 8.910 -6.752 1.685 1.00 97.12 90 VAL A CA 1
ATOM 721 C C . VAL A 1 90 ? 10.127 -7.002 0.794 1.00 97.12 90 VAL A C 1
ATOM 723 O O . VAL A 1 90 ? 11.233 -7.178 1.303 1.00 97.12 90 VAL A O 1
ATOM 726 N N . GLY A 1 91 ? 9.947 -6.978 -0.526 1.00 96.25 91 GLY A N 1
ATOM 727 C CA . GLY A 1 91 ? 11.026 -7.087 -1.500 1.00 96.25 91 GLY A CA 1
ATOM 728 C C . GLY A 1 91 ? 10.585 -6.643 -2.890 1.00 96.25 91 GLY A C 1
ATOM 729 O O . GLY A 1 91 ? 9.392 -6.563 -3.175 1.00 96.25 91 GLY A O 1
ATOM 730 N N . VAL A 1 92 ? 11.562 -6.367 -3.751 1.00 95.88 92 VAL A N 1
ATOM 731 C CA . VAL A 1 92 ? 11.352 -6.036 -5.163 1.00 95.88 92 VAL A CA 1
ATOM 732 C C . VAL A 1 92 ? 12.339 -6.820 -6.018 1.00 95.88 92 VAL A C 1
ATOM 734 O O . VAL A 1 92 ? 13.519 -6.926 -5.683 1.00 95.88 92 VAL A O 1
ATOM 737 N N . ILE A 1 93 ? 11.842 -7.369 -7.117 1.00 94.75 93 ILE A N 1
ATOM 738 C CA . ILE A 1 93 ? 12.609 -7.971 -8.196 1.00 94.75 93 ILE A CA 1
ATOM 739 C C . ILE A 1 93 ? 12.519 -6.984 -9.354 1.00 94.75 93 ILE A C 1
ATOM 741 O O . ILE A 1 93 ? 11.436 -6.737 -9.886 1.00 94.75 93 ILE A O 1
ATOM 745 N N . LYS A 1 94 ? 13.658 -6.382 -9.694 1.00 91.94 94 LYS A N 1
ATOM 746 C CA . LYS A 1 94 ? 13.732 -5.400 -10.770 1.00 91.94 94 LYS A CA 1
ATOM 747 C C . LYS A 1 94 ? 13.614 -6.090 -12.118 1.00 91.94 94 LYS A C 1
ATOM 749 O O . LYS A 1 94 ? 14.317 -7.070 -12.370 1.00 91.94 94 LYS A O 1
ATOM 754 N N . SER A 1 95 ? 12.740 -5.568 -12.971 1.00 79.94 95 SER A N 1
ATOM 755 C CA . SER A 1 95 ? 12.746 -5.968 -14.374 1.00 79.94 95 SER A CA 1
ATOM 756 C C . SER A 1 95 ? 14.000 -5.388 -15.030 1.00 79.94 95 SER A C 1
ATOM 758 O O . SER A 1 95 ? 14.251 -4.190 -14.927 1.00 79.94 95 SER A O 1
ATOM 760 N N . ASN A 1 96 ? 14.822 -6.233 -15.657 1.00 63.47 96 ASN A N 1
ATOM 761 C CA . ASN A 1 96 ? 16.055 -5.822 -16.346 1.00 63.47 96 ASN A CA 1
ATOM 762 C C . ASN A 1 96 ? 15.759 -5.243 -17.742 1.00 63.47 96 ASN A C 1
ATOM 764 O O . ASN A 1 96 ? 16.378 -5.669 -18.720 1.00 63.47 96 ASN A O 1
ATOM 768 N N . VAL A 1 97 ? 14.777 -4.347 -17.852 1.00 55.34 97 VAL A N 1
ATOM 769 C CA . VAL A 1 97 ? 14.541 -3.587 -19.090 1.00 55.34 97 VAL A CA 1
ATOM 770 C C . VAL A 1 97 ? 15.407 -2.342 -19.140 1.00 55.34 97 VAL A C 1
ATOM 772 O O . VAL A 1 97 ? 15.490 -1.634 -18.113 1.00 55.34 97 VAL A O 1
#

Foldseek 3Di:
DDFDDKDADDDPQQPPVHDGRKIFGWHWDPDPVPDDAQFWKFWQFPVGTDIFRWHDDPPDNQKIWGHGPPPVDDIDIDGPVRTPTMITGPDIDDDPD

=== Feature glossary ===
Key to the feature types in this record:

— What the protein is —

Primary structure: the covalent order of the twenty standard amino acids along the backbone. Two proteins with the same sequence will (almost always) fold to the same structure; two with 30% identity often share a fold but not the details.

Database cross-references. InterPro integrates a dozen domain/family signature databases into unified entries with residue-range hits. GO terms attach function/process/location labels with evidence codes. CATH codes position the fold in a four-level structural taxonomy. Organism is the NCBI-taxonomy species name.

— Where its atoms are —

The mmCIF block holds the 3D Cartesian coordinates of each backbone atom (N, Cα, C, O) in ångströms. mmCIF is the PDB's canonical archive format — a tagged-loop text representation of the atomic model.

Six rendered views show the 3D structure from the faces of a cube — i.e. along ±x, ±y, ±z. Rendering representation is drawn randomly per protein from cartoon (secondary-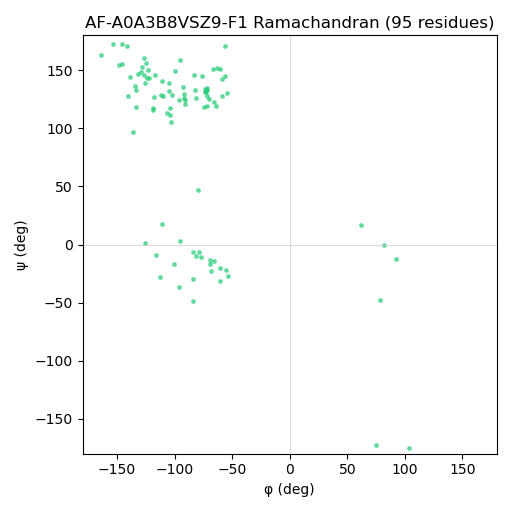structure ribbons), sticks (backbone bonds), or molecular surface; coloring is either N→C rainbow (blue at the N-terminus through red at the C-terminus) or one color per chain.

— Local backbone conformation —

DSSP 8-state secondary structure assigns each residue one of H (α-helix), G (3₁₀-helix), I (π-helix), E (extended β-strand), B (isolated β-bridge), T (hydrogen-bonded turn), S (bend), or '-' (coil). The assignment is computed from backbone hydrogen-bond geometry via the Kabsch–Sander algorithm.

P-SEA three-state annotation labels each residue as helix, strand, or coil based purely on the geometry of the Cα trace. It serves a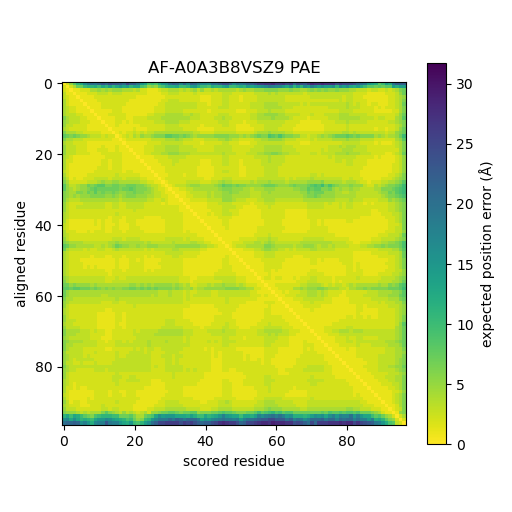s a fallback when the full backbone (and thus DSSP) is unavailable.

The φ/ψ torsion pair specifies the backbone conformation at each residue. φ rotates about the N–Cα bond, ψ about the Cα–C bond. Steric clashes forbid most of the (φ, ψ) plane — the allowed regions (α-helix basin, β-sheet basin, left-handed helix) are the Ramachandran-allowed regions.

— Global shape and packing —

The geometric summary reports three shape descriptors. Rg (radius of gyration) 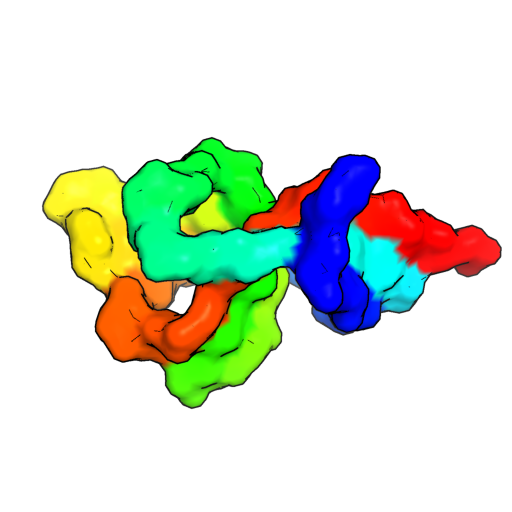measures how spread out the Cα atoms are about their centre of mass; compact globular proteins have small Rg, elongated or unfolded ones large. Cα contacts (<8 Å, |i−j|>4) count long-range residue pairs in spatial proximity — high for tightly packed folds, near zero for rods or random coil. The bounding-box extents give the protein's footprint along x, y, z in Å.

Accessible surface area quantifies burial. A residue with SASA near zero is packed into the hydrophobic core; one with SASA >100 Å² sits on the surface. Computed here via the Shrake–Rupley numerical algorithm with a 1.4 Å probe.

Plot images: a contact map (which residues are close in 3D, as an N×N binary image), a Ramachandran scatter (backbone torsion angles, revealing secondary-structure composition at a glance), and — for AlphaFold structures — a PAE heatmap (pairwise prediction confidence).

— Structural neighborhood —

The Foldseek 3Di string encodes local tertiary geometry as a 20-letter alphabet — one character per residue — derived from the relative positions of nearby Cα atoms. Unlike the amino-acid sequence, 3Di is a direct function of the 3D structure, so two proteins with the same fold have similar 3Di strings even at low sequence identity.

Nearest PDB neighbors are the top structural matches found by Foldseek when searching this structure against the entire Protein Data Bank. Each hit reports a TM-score (0 to 1; >0.5 almost always implies the same fold) and an E-value. These are *structural* homologs — they may share no detectable sequence similarity.

— Confidence and disorder —

For AlphaFold models, the B-factor field carries pLDDT — the model's own estimate of local accuracy on a 0–100 scale. Regions with pLDDT<50 should be treated as essentially unmodeled; they often correspond to intrinsically disordered segments.

B-factor (Debye–Waller factor) reflects atomic displacement in the crystal lattice. It is an experimental observable (units Å²), not a prediction; low values mean the atom is pinned down, high values mean it moves or is heterogeneous across the crystal.

Predicted aligned error is AlphaFold's pairwise confidence. Unlike pLDDT (per-residue), PAE is per-residue-pair and captures whether two parts of the structure are correctly placed relative to each other. Units are ångströms of expected positional error.